Protein AF-A0A413QAP7-F1 (afdb_monomer_lite)

Organism: NCBI:txid39491

Foldseek 3Di:
DQPDPVSVLVVVVVVVPPVNVVVLLVVLCPQPLHPNVLSVVLVVCLVVVVQLSNLLSLLVLLQVLLQVLDDPVNQPPHHGDTFLVSLVVNLVSCVPQFPLVPVVSVVLSVVLSVVSCVQRPDCVVVPDDDPAHHPCCSVVVNDPDDRGSSNSVVSSVSSSSSSVSVVRRD

pLDDT: mean 92.67, std 6.58, range [67.5, 98.81]

Sequence (170 aa):
MPANKKDADIMALKQCPNKIMEQIFEVLLENKRTKKTDFREAVFDYRHKQYKSCAFILFALIDAILIRLQKKSTLDGKRRNVGLSAVRDAKKRTEIDVNTEVLYTALFCTNLFACLQKVFESGNDFRKQPEVINRNFLDHGMLTRKVTKKDCMQLFLLYYNMLKLLELIY

Radius of gyration: 16.22 Å; chains: 1; bounding box: 40×41×42 Å

Secondary structure (DSSP, 8-state):
--SSHHHHHHHHHHT--HHHHHHHHHHHHH-TTS-HHHHHHHHHHHHTT-HHHHHHHHHHHHHHHHHHTS-GGGTTTPPPP-HHHHHHHHHHHHHHHS-TTSHHHHHHHHHHHHHHHHHT---GGG-S--SS--HHHHHTT---SPPPHHHHHHHHHHHHHHHHHHHHH-

Structure (mmCIF, N/CA/C/O backbone):
data_AF-A0A413QAP7-F1
#
_entry.id   AF-A0A413QAP7-F1
#
loop_
_atom_site.group_PDB
_atom_site.id
_atom_site.type_symbol
_atom_site.label_atom_id
_atom_site.label_alt_id
_atom_site.label_comp_id
_atom_site.label_asym_id
_atom_site.label_entity_id
_atom_site.label_seq_id
_atom_site.pdbx_PDB_ins_code
_atom_site.Cartn_x
_atom_site.Cartn_y
_atom_site.Cartn_z
_atom_site.occupancy
_atom_site.B_iso_or_equiv
_atom_site.auth_seq_id
_atom_site.auth_comp_id
_atom_site.auth_asym_id
_atom_site.auth_atom_id
_atom_site.pdbx_PDB_model_num
ATOM 1 N N . MET A 1 1 ? 22.024 -13.474 9.043 1.00 67.50 1 MET A N 1
ATOM 2 C CA . MET A 1 1 ? 21.335 -12.229 8.629 1.00 67.50 1 MET A CA 1
ATOM 3 C C . MET A 1 1 ? 21.838 -11.829 7.249 1.00 67.50 1 MET A C 1
ATOM 5 O O . MET A 1 1 ? 22.982 -12.162 6.959 1.00 67.50 1 MET A O 1
ATOM 9 N N . PRO A 1 2 ? 21.015 -11.214 6.381 1.00 81.50 2 PRO A N 1
ATOM 10 C CA . PRO A 1 2 ? 21.466 -10.800 5.052 1.00 81.50 2 PRO A CA 1
ATOM 11 C C . PRO A 1 2 ? 22.594 -9.764 5.162 1.00 81.50 2 PRO A C 1
ATOM 13 O O . PRO A 1 2 ? 22.514 -8.865 5.996 1.00 81.50 2 PRO A O 1
ATOM 16 N N . ALA A 1 3 ? 23.633 -9.889 4.332 1.00 85.06 3 ALA A N 1
ATOM 17 C CA . ALA A 1 3 ? 24.795 -8.994 4.368 1.00 85.06 3 ALA A CA 1
ATOM 18 C C . ALA A 1 3 ? 24.522 -7.640 3.692 1.00 85.06 3 ALA A C 1
ATOM 20 O O . ALA A 1 3 ? 25.154 -6.636 4.006 1.00 85.06 3 ALA A O 1
ATOM 21 N N . ASN A 1 4 ? 23.573 -7.605 2.756 1.00 88.19 4 ASN A N 1
ATOM 22 C CA . ASN A 1 4 ? 23.143 -6.401 2.055 1.00 88.19 4 ASN A CA 1
ATOM 23 C C . ASN A 1 4 ? 21.677 -6.537 1.598 1.00 88.19 4 ASN A C 1
ATOM 25 O O . ASN A 1 4 ? 21.048 -7.591 1.725 1.00 88.19 4 ASN A O 1
ATOM 29 N N . LYS A 1 5 ? 21.126 -5.460 1.027 1.00 82.31 5 LYS A N 1
ATOM 30 C CA . LYS A 1 5 ? 19.744 -5.416 0.526 1.00 82.31 5 LYS A CA 1
ATOM 31 C C . LYS A 1 5 ? 19.452 -6.457 -0.556 1.00 82.31 5 LYS A C 1
ATOM 33 O O . LYS A 1 5 ? 18.368 -7.032 -0.560 1.00 82.31 5 LYS A O 1
ATOM 38 N N . LYS A 1 6 ? 20.395 -6.703 -1.469 1.00 86.12 6 LYS A N 1
ATOM 39 C CA . LYS A 1 6 ? 20.215 -7.686 -2.546 1.00 86.12 6 LYS A CA 1
ATOM 40 C C . LYS A 1 6 ? 20.053 -9.088 -1.960 1.00 86.12 6 LYS A C 1
ATOM 42 O O . LYS A 1 6 ? 19.145 -9.807 -2.367 1.00 86.12 6 LYS A O 1
ATOM 47 N N . ASP A 1 7 ? 20.864 -9.439 -0.968 1.00 87.25 7 ASP A N 1
ATOM 48 C CA . ASP A 1 7 ? 20.764 -10.724 -0.274 1.00 87.25 7 ASP A CA 1
ATOM 49 C C . ASP A 1 7 ? 19.448 -10.835 0.501 1.00 87.25 7 ASP A C 1
ATOM 51 O O . ASP A 1 7 ? 18.778 -11.865 0.428 1.00 87.25 7 ASP A O 1
ATOM 55 N N . ALA A 1 8 ? 19.031 -9.756 1.173 1.00 83.69 8 ALA A N 1
ATOM 56 C CA . ALA A 1 8 ? 17.744 -9.696 1.864 1.00 83.69 8 ALA A CA 1
ATOM 57 C C . ALA A 1 8 ? 16.568 -9.927 0.900 1.00 83.69 8 ALA A C 1
ATOM 59 O O . ALA A 1 8 ? 15.691 -10.744 1.180 1.00 83.69 8 ALA A O 1
ATOM 60 N N . ASP A 1 9 ? 16.582 -9.266 -0.260 1.00 83.44 9 ASP A N 1
ATOM 61 C CA . ASP A 1 9 ? 15.559 -9.421 -1.294 1.00 83.44 9 ASP A CA 1
ATOM 62 C C . ASP A 1 9 ? 15.526 -10.852 -1.849 1.00 83.44 9 ASP A C 1
ATOM 64 O O . ASP A 1 9 ? 14.450 -11.422 -2.022 1.00 83.44 9 ASP A O 1
ATOM 68 N N . ILE A 1 10 ? 16.688 -11.463 -2.104 1.00 84.38 10 ILE A N 1
ATOM 69 C CA . ILE A 1 10 ? 16.778 -12.850 -2.586 1.00 84.38 10 ILE A CA 1
ATOM 70 C C . ILE A 1 10 ? 16.203 -13.818 -1.548 1.00 84.38 10 ILE A C 1
ATOM 72 O O . ILE A 1 10 ? 15.426 -14.708 -1.899 1.00 84.38 10 ILE A O 1
ATOM 76 N N . MET A 1 11 ? 16.563 -13.647 -0.274 1.00 83.81 11 MET A N 1
ATOM 77 C CA . MET A 1 11 ? 16.039 -14.469 0.818 1.00 83.81 11 MET A CA 1
ATOM 78 C C . MET A 1 11 ? 14.520 -14.316 0.952 1.00 83.81 11 MET A C 1
ATOM 80 O O . MET A 1 11 ? 13.820 -15.322 1.041 1.00 83.81 11 MET A O 1
ATOM 84 N N . ALA A 1 12 ? 14.001 -13.086 0.899 1.00 79.50 12 ALA A N 1
ATOM 85 C CA . ALA A 1 12 ? 12.568 -12.814 0.988 1.00 79.50 12 ALA A CA 1
ATOM 86 C C . ALA A 1 12 ? 11.788 -13.395 -0.204 1.00 79.50 12 ALA A C 1
ATOM 88 O O . ALA A 1 12 ? 10.743 -14.018 -0.019 1.00 79.50 12 ALA A O 1
ATOM 89 N N . LEU A 1 13 ? 12.309 -13.256 -1.427 1.00 79.56 13 LEU A N 1
ATOM 90 C CA . LEU A 1 13 ? 11.663 -13.776 -2.636 1.00 79.56 13 LEU A CA 1
ATOM 91 C C . LEU A 1 13 ? 11.603 -15.307 -2.661 1.00 79.56 13 LEU A C 1
ATOM 93 O O . LEU A 1 13 ? 10.606 -15.856 -3.125 1.00 79.56 13 LEU A O 1
ATOM 97 N N . LYS A 1 14 ? 12.613 -16.004 -2.121 1.00 81.19 14 LYS A N 1
ATOM 98 C CA . LYS A 1 14 ? 12.564 -17.470 -1.953 1.00 81.19 14 LYS A CA 1
ATOM 99 C C . LYS A 1 14 ? 11.402 -17.914 -1.063 1.00 81.19 14 LYS A C 1
ATOM 101 O O . LYS A 1 14 ? 10.833 -18.971 -1.303 1.00 81.19 14 LYS A O 1
ATOM 106 N N . GLN A 1 15 ? 11.040 -17.094 -0.078 1.00 75.94 15 GLN A N 1
ATOM 107 C CA . GLN A 1 15 ? 9.902 -17.334 0.811 1.00 75.94 15 GLN A CA 1
ATOM 108 C C . GLN A 1 15 ? 8.566 -16.860 0.218 1.00 75.94 15 GLN A C 1
ATOM 110 O O . GLN A 1 15 ? 7.521 -17.137 0.792 1.00 75.94 15 GLN A O 1
ATOM 115 N N . CYS A 1 16 ? 8.571 -16.174 -0.932 1.00 70.81 16 CYS A N 1
ATOM 116 C CA . CYS A 1 16 ? 7.370 -15.687 -1.619 1.00 70.81 16 CYS A CA 1
ATOM 117 C C . CYS A 1 16 ? 7.254 -16.255 -3.053 1.00 70.81 16 CYS A C 1
ATOM 119 O O . CYS A 1 16 ? 7.228 -15.487 -4.022 1.00 70.81 16 CYS A O 1
ATOM 121 N N . PRO A 1 17 ? 7.188 -17.589 -3.237 1.00 77.50 17 PRO A N 1
ATOM 122 C CA . PRO A 1 17 ? 6.880 -18.193 -4.527 1.00 77.50 17 PRO A CA 1
ATOM 123 C C . PRO A 1 17 ? 5.510 -17.722 -5.035 1.00 77.50 17 PRO A C 1
ATOM 125 O O . PRO A 1 17 ? 4.653 -17.299 -4.261 1.00 77.50 17 PRO A O 1
ATOM 128 N N . ASN A 1 18 ? 5.260 -17.862 -6.342 1.00 80.00 18 ASN A N 1
ATOM 129 C CA . ASN A 1 18 ? 3.983 -17.462 -6.956 1.00 80.00 18 ASN A CA 1
ATOM 130 C C . ASN A 1 18 ? 2.762 -18.029 -6.214 1.00 80.00 18 ASN A C 1
ATOM 132 O O . ASN A 1 18 ? 1.782 -17.318 -6.039 1.00 80.00 18 ASN A O 1
ATOM 136 N N . LYS A 1 19 ? 2.856 -19.270 -5.718 1.00 85.31 19 LYS A N 1
ATOM 137 C CA . LYS A 1 19 ? 1.802 -19.918 -4.928 1.00 85.31 19 LYS A CA 1
ATOM 138 C C . LYS A 1 19 ? 1.434 -19.131 -3.663 1.00 85.31 19 LYS A C 1
ATOM 140 O O . LYS A 1 19 ? 0.259 -19.040 -3.338 1.00 85.31 19 LYS A O 1
ATOM 145 N N . ILE A 1 20 ? 2.415 -18.536 -2.983 1.00 87.50 20 ILE A N 1
ATOM 146 C CA . ILE A 1 20 ? 2.171 -17.710 -1.793 1.00 87.50 20 ILE A CA 1
ATOM 147 C C . ILE A 1 20 ? 1.452 -16.411 -2.172 1.00 87.50 20 ILE A C 1
ATOM 149 O O . ILE A 1 20 ? 0.555 -15.983 -1.455 1.00 87.50 20 ILE A O 1
ATOM 153 N N . MET A 1 21 ? 1.775 -15.810 -3.321 1.00 92.56 21 MET A N 1
ATOM 154 C CA . MET A 1 21 ? 1.040 -14.629 -3.789 1.00 92.56 21 MET A CA 1
ATOM 155 C C . MET A 1 21 ? -0.424 -14.942 -4.103 1.00 92.56 21 MET A C 1
ATO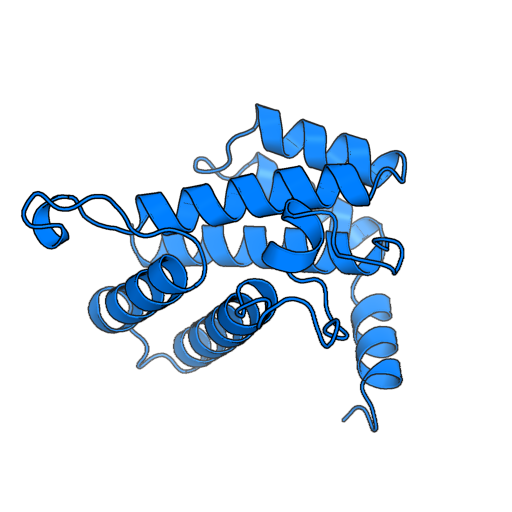M 157 O O . MET A 1 21 ? -1.288 -14.151 -3.747 1.00 92.56 21 MET A O 1
ATOM 161 N N . GLU A 1 22 ? -0.710 -16.096 -4.707 1.00 94.19 22 GLU A N 1
ATOM 162 C CA . GLU A 1 22 ? -2.092 -16.522 -4.961 1.00 94.19 22 GLU A CA 1
ATOM 163 C C . GLU A 1 22 ? -2.877 -16.721 -3.654 1.00 94.19 22 GLU A C 1
ATOM 165 O O . GLU A 1 22 ? -3.980 -16.196 -3.524 1.00 94.19 22 GLU A O 1
ATOM 170 N N . GLN A 1 23 ? -2.266 -17.336 -2.635 1.00 93.56 23 GLN A N 1
ATOM 171 C CA . GLN A 1 23 ? -2.865 -17.441 -1.296 1.00 93.56 23 GLN A CA 1
ATOM 172 C C . GLN A 1 23 ? -3.124 -16.065 -0.664 1.00 93.56 23 GLN A C 1
ATOM 174 O O . GLN A 1 23 ? -4.174 -15.832 -0.069 1.00 93.56 23 GLN A O 1
ATOM 179 N N . ILE A 1 24 ? -2.190 -15.118 -0.813 1.00 94.44 24 ILE A N 1
ATOM 180 C CA . ILE A 1 24 ? -2.389 -13.737 -0.351 1.00 94.44 24 ILE A CA 1
ATOM 181 C C . ILE A 1 24 ? -3.581 -13.098 -1.076 1.00 94.44 24 ILE A C 1
ATOM 183 O O . ILE A 1 24 ? -4.370 -12.398 -0.443 1.00 94.44 24 ILE A O 1
ATOM 187 N N . PHE A 1 25 ? -3.745 -13.332 -2.380 1.00 97.44 25 PHE A N 1
ATOM 188 C CA . PHE A 1 25 ? -4.871 -12.790 -3.143 1.00 97.44 25 PHE A CA 1
ATOM 189 C C . PHE A 1 25 ? -6.214 -13.362 -2.690 1.00 97.44 25 PHE A C 1
ATOM 191 O O . PHE A 1 25 ? -7.176 -12.601 -2.582 1.00 97.44 25 PHE A O 1
ATOM 198 N N . GLU A 1 26 ? -6.275 -14.658 -2.387 1.00 96.81 26 GLU A N 1
ATOM 199 C CA . GLU A 1 26 ? -7.462 -15.312 -1.824 1.00 96.81 26 GLU A CA 1
ATOM 200 C C . GLU A 1 26 ? -7.851 -14.672 -0.485 1.00 96.81 26 GLU A C 1
ATOM 202 O O . GLU A 1 26 ? -8.953 -14.134 -0.356 1.00 96.81 26 GLU A O 1
ATOM 207 N N . VAL A 1 27 ? -6.907 -14.587 0.459 1.00 96.50 27 VAL A N 1
ATOM 208 C CA . VAL A 1 27 ? -7.142 -13.975 1.780 1.00 96.50 27 VAL A CA 1
ATOM 209 C C . VAL A 1 27 ? -7.580 -12.509 1.661 1.00 96.50 27 VAL A C 1
ATOM 211 O O . VAL A 1 27 ? -8.479 -12.050 2.370 1.00 96.50 27 VAL A O 1
ATOM 214 N N . LEU A 1 28 ? -6.972 -11.748 0.746 1.00 97.06 28 LEU A N 1
ATOM 215 C CA . LEU A 1 28 ? -7.349 -10.356 0.493 1.00 97.06 28 LEU A CA 1
ATOM 216 C C . LEU A 1 28 ? -8.760 -10.234 -0.102 1.00 97.06 28 LEU A C 1
ATOM 218 O O . LEU A 1 28 ? -9.480 -9.302 0.253 1.00 97.06 28 LEU A O 1
ATOM 222 N N . LEU A 1 29 ? -9.184 -11.153 -0.973 1.00 96.50 29 LEU A N 1
ATOM 223 C CA . LEU A 1 29 ? -10.531 -11.159 -1.563 1.00 96.50 29 LEU A CA 1
ATOM 224 C C . LEU A 1 29 ? -11.627 -11.559 -0.571 1.00 96.50 29 LEU A C 1
ATOM 226 O O . LEU A 1 29 ? -12.765 -11.081 -0.688 1.00 96.50 29 LEU A O 1
ATOM 230 N N . GLU A 1 30 ? -11.296 -12.427 0.379 1.00 95.88 30 GLU A N 1
ATOM 231 C CA . GLU A 1 30 ? -12.189 -12.852 1.458 1.00 95.88 30 GLU A CA 1
ATOM 232 C C . GLU A 1 30 ? -12.401 -11.749 2.501 1.00 95.88 30 GLU A C 1
ATOM 234 O O . GLU A 1 30 ? -13.482 -11.645 3.086 1.00 95.88 30 GLU A O 1
ATOM 239 N N . ASN A 1 31 ? -11.418 -10.862 2.693 1.00 95.44 31 ASN A N 1
ATOM 240 C CA . ASN A 1 31 ? -11.534 -9.774 3.656 1.00 95.44 31 ASN A CA 1
ATOM 241 C C . ASN A 1 31 ? -12.683 -8.806 3.302 1.00 95.44 31 ASN A C 1
ATOM 243 O O . ASN A 1 31 ? -12.702 -8.161 2.250 1.00 95.44 31 ASN A O 1
ATOM 247 N N . LYS A 1 32 ? -13.632 -8.642 4.234 1.00 94.19 32 LYS A N 1
ATOM 248 C CA . LYS A 1 32 ? -14.827 -7.792 4.068 1.00 94.19 32 LYS A CA 1
ATOM 249 C C . LYS A 1 32 ? -14.523 -6.309 3.820 1.00 94.19 32 LYS A C 1
ATOM 251 O O . LYS A 1 32 ? -15.369 -5.599 3.285 1.00 94.19 32 LYS A O 1
ATOM 256 N N . ARG A 1 33 ? -13.348 -5.823 4.236 1.00 93.69 33 ARG A N 1
ATOM 257 C CA . ARG A 1 33 ? -12.932 -4.415 4.095 1.00 93.69 33 ARG A CA 1
ATOM 258 C C . ARG A 1 33 ? -12.223 -4.142 2.761 1.00 93.69 33 ARG A C 1
ATOM 260 O O . ARG A 1 33 ? -11.958 -2.979 2.450 1.00 93.69 33 ARG A O 1
ATOM 267 N N . THR A 1 34 ? -11.936 -5.175 1.968 1.00 96.50 34 THR A N 1
ATOM 268 C CA . THR A 1 34 ? -11.306 -5.038 0.651 1.00 96.50 34 THR A CA 1
ATOM 269 C C . THR A 1 34 ? -12.275 -4.443 -0.363 1.00 96.50 34 THR A C 1
ATOM 271 O O . THR A 1 34 ? -13.392 -4.932 -0.549 1.00 96.50 34 THR A O 1
ATOM 274 N N . LYS A 1 35 ? -11.833 -3.415 -1.100 1.00 96.00 35 LYS A N 1
ATOM 275 C CA . LYS A 1 35 ? -12.576 -2.901 -2.259 1.00 96.00 35 LYS A CA 1
ATOM 276 C C . LYS A 1 35 ? -12.349 -3.840 -3.449 1.00 96.00 35 LYS A C 1
ATOM 278 O O . LYS A 1 35 ? -11.389 -3.693 -4.198 1.00 96.00 35 LYS A O 1
ATOM 283 N N . LYS A 1 36 ? -13.222 -4.846 -3.574 1.00 97.19 36 LYS A N 1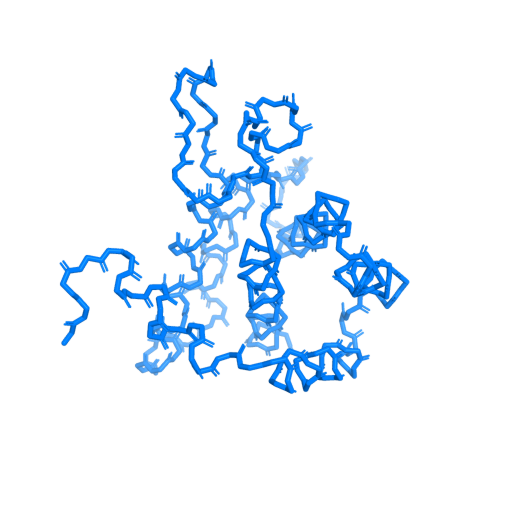
ATOM 284 C CA . LYS A 1 36 ? -13.024 -6.011 -4.458 1.00 97.19 36 LYS A CA 1
ATOM 285 C C . LYS A 1 36 ? -12.870 -5.671 -5.944 1.00 97.19 36 LYS A C 1
ATOM 287 O O . LYS A 1 36 ? -12.185 -6.414 -6.634 1.00 97.19 36 LYS A O 1
ATOM 292 N N . THR A 1 37 ? -13.498 -4.604 -6.441 1.00 97.88 37 THR A N 1
ATOM 293 C CA . THR A 1 37 ? -13.378 -4.167 -7.846 1.00 97.88 37 THR A CA 1
ATOM 294 C C . THR A 1 37 ? -11.938 -3.788 -8.171 1.00 97.88 37 THR A C 1
ATOM 296 O O . THR A 1 37 ? -11.274 -4.487 -8.929 1.00 97.88 37 THR A O 1
ATOM 299 N N . ASP A 1 38 ? -11.424 -2.776 -7.478 1.00 98.31 38 ASP A N 1
ATOM 300 C CA . ASP A 1 38 ? -10.079 -2.238 -7.664 1.00 98.31 38 ASP A CA 1
ATOM 301 C C . ASP A 1 38 ? -9.029 -3.309 -7.327 1.00 98.31 38 ASP A C 1
ATOM 303 O O . ASP A 1 38 ? -8.038 -3.478 -8.028 1.00 98.31 38 ASP A O 1
ATOM 307 N N . PHE A 1 39 ? -9.259 -4.110 -6.280 1.00 98.56 39 PHE A N 1
ATOM 308 C CA . PHE A 1 39 ? -8.333 -5.187 -5.933 1.00 98.56 39 PHE A CA 1
ATOM 309 C C . PHE A 1 39 ? -8.192 -6.231 -7.054 1.00 98.56 39 PHE A C 1
ATOM 311 O O . PHE A 1 39 ? -7.081 -6.672 -7.348 1.00 98.56 39 PHE A O 1
ATOM 318 N N . ARG A 1 40 ? -9.297 -6.617 -7.708 1.00 98.62 40 ARG A N 1
ATOM 319 C CA . ARG A 1 40 ? -9.250 -7.555 -8.842 1.00 98.62 40 ARG A CA 1
ATOM 320 C C . ARG A 1 40 ? -8.510 -6.966 -10.037 1.00 98.62 40 ARG A C 1
ATOM 322 O O . ARG A 1 40 ? -7.773 -7.708 -10.679 1.00 98.62 40 ARG A O 1
ATOM 329 N N . GLU A 1 41 ? -8.656 -5.669 -10.300 1.00 98.69 41 GLU A N 1
ATOM 330 C CA . GLU A 1 41 ? -7.875 -4.972 -11.331 1.00 98.69 41 GLU A CA 1
ATOM 331 C C . GLU A 1 41 ? -6.374 -5.017 -11.010 1.00 98.69 41 GLU A C 1
ATOM 333 O O . GLU A 1 41 ? -5.579 -5.425 -11.854 1.00 98.69 41 GLU A O 1
ATOM 338 N N . ALA A 1 42 ? -5.977 -4.744 -9.761 1.00 98.69 42 ALA A N 1
ATOM 339 C CA . ALA A 1 42 ? -4.575 -4.845 -9.350 1.00 98.69 42 ALA A CA 1
ATOM 340 C C . ALA A 1 42 ? -4.001 -6.265 -9.526 1.00 98.69 42 ALA A C 1
ATOM 342 O O . ALA A 1 42 ? -2.855 -6.424 -9.958 1.00 98.69 42 ALA A O 1
ATOM 343 N N . VAL A 1 43 ? -4.777 -7.306 -9.198 1.00 98.56 43 VAL A N 1
ATOM 344 C CA . VAL A 1 43 ? -4.378 -8.714 -9.396 1.00 98.56 43 VAL A CA 1
ATOM 345 C C . VAL A 1 43 ? -4.287 -9.056 -10.883 1.00 98.56 43 VAL A C 1
ATOM 347 O O . VAL A 1 43 ? -3.335 -9.719 -11.304 1.00 98.56 43 VAL A O 1
ATOM 350 N N . PHE A 1 44 ? -5.246 -8.595 -11.688 1.00 98.56 44 PHE A N 1
ATOM 351 C CA . PHE A 1 44 ? -5.224 -8.769 -13.136 1.00 98.56 44 PHE A CA 1
ATOM 352 C C . PHE A 1 44 ? -3.958 -8.150 -13.736 1.00 98.56 44 PHE A C 1
ATOM 354 O O . PHE A 1 44 ? -3.210 -8.849 -14.424 1.00 98.56 44 PHE A O 1
ATOM 361 N N . ASP A 1 45 ? -3.661 -6.896 -13.401 1.00 98.69 45 ASP A N 1
ATOM 362 C CA . ASP A 1 45 ? -2.468 -6.187 -13.859 1.00 98.69 45 ASP A CA 1
ATOM 363 C C . ASP A 1 45 ? -1.182 -6.909 -13.451 1.00 98.69 45 ASP A C 1
ATOM 365 O O . ASP A 1 45 ? -0.274 -7.093 -14.265 1.00 98.69 45 ASP A O 1
ATOM 369 N N . TYR A 1 46 ? -1.111 -7.384 -12.205 1.00 98.19 46 TYR A N 1
ATOM 370 C CA . TYR A 1 46 ? 0.028 -8.154 -11.714 1.00 98.19 46 TYR A CA 1
ATOM 371 C C . TYR A 1 46 ? 0.266 -9.429 -12.535 1.00 98.19 46 TYR A C 1
ATOM 373 O O . TYR A 1 46 ? 1.396 -9.685 -12.965 1.00 98.19 46 TYR A O 1
ATOM 381 N N . ARG A 1 47 ? -0.790 -10.212 -12.797 1.00 96.81 47 ARG A N 1
ATOM 382 C CA . ARG A 1 47 ? -0.711 -11.457 -13.584 1.00 96.81 47 ARG A CA 1
ATOM 383 C C . ARG A 1 47 ? -0.319 -11.194 -15.042 1.00 96.81 47 ARG A C 1
ATOM 385 O O . ARG A 1 47 ? 0.426 -11.983 -15.621 1.00 96.81 47 ARG A O 1
ATOM 392 N N . HIS A 1 48 ? -0.726 -10.053 -15.598 1.00 98.06 48 HIS A N 1
ATOM 393 C CA . HIS A 1 48 ? -0.400 -9.630 -16.966 1.00 98.06 48 HIS A CA 1
ATOM 394 C C . HIS A 1 48 ? 0.868 -8.769 -17.062 1.00 98.06 48 HIS A C 1
ATOM 396 O O . HIS A 1 48 ? 1.141 -8.176 -18.107 1.00 98.06 48 HIS A O 1
ATOM 402 N N . LYS A 1 49 ? 1.680 -8.725 -15.995 1.00 97.69 49 LYS A N 1
ATOM 403 C CA . LYS A 1 49 ? 2.958 -7.995 -15.927 1.00 97.69 49 LYS A CA 1
ATOM 404 C C . LYS A 1 49 ? 2.827 -6.472 -16.117 1.00 97.69 49 LYS A C 1
ATOM 406 O O . LYS A 1 49 ? 3.828 -5.801 -16.364 1.00 97.69 49 LYS A O 1
ATOM 411 N N . GLN A 1 50 ? 1.630 -5.912 -15.934 1.00 98.50 50 GLN A N 1
ATOM 412 C CA . GLN A 1 50 ? 1.344 -4.472 -15.940 1.00 98.50 50 GLN A CA 1
ATOM 413 C C . GLN A 1 50 ? 1.646 -3.855 -14.565 1.00 98.50 50 GLN A C 1
ATOM 415 O O . GLN A 1 50 ? 0.797 -3.269 -13.897 1.00 98.50 50 GLN A O 1
ATOM 420 N N . TYR A 1 51 ? 2.891 -4.005 -14.105 1.00 98.56 51 TYR A N 1
ATOM 421 C CA . TYR A 1 51 ? 3.271 -3.694 -12.721 1.00 98.56 51 TYR A CA 1
ATOM 422 C C . TYR A 1 51 ? 3.097 -2.219 -12.341 1.00 98.56 51 TYR A C 1
ATOM 424 O O . TYR A 1 51 ? 2.805 -1.914 -11.188 1.00 98.56 51 TYR A O 1
ATOM 432 N N . LYS A 1 52 ? 3.248 -1.293 -13.298 1.00 98.38 52 LYS A N 1
ATOM 433 C CA . LYS A 1 52 ? 3.039 0.140 -13.043 1.00 98.38 52 LYS A CA 1
ATOM 434 C C . LYS A 1 52 ? 1.580 0.423 -12.663 1.00 98.38 52 LYS A C 1
ATOM 436 O O . LYS A 1 52 ? 1.344 1.052 -11.637 1.00 98.38 52 LYS A O 1
ATOM 441 N N . SER A 1 53 ? 0.630 -0.089 -13.445 1.00 98.44 53 SER A N 1
ATOM 442 C CA . SER A 1 53 ? -0.812 0.044 -13.198 1.00 98.44 53 SER A CA 1
ATOM 443 C C . SER A 1 53 ? -1.237 -0.675 -11.914 1.00 98.44 53 SER A C 1
ATOM 445 O O . SER A 1 53 ? -1.887 -0.074 -11.061 1.00 98.44 53 SER A O 1
ATOM 447 N N . CYS A 1 54 ? -0.721 -1.889 -11.686 1.00 98.81 54 CYS A N 1
ATOM 448 C CA . CYS A 1 54 ? -0.909 -2.611 -10.427 1.00 98.81 54 CYS A CA 1
ATOM 449 C C . CYS A 1 54 ? -0.483 -1.767 -9.209 1.00 98.81 54 CYS A C 1
ATOM 451 O O . CYS A 1 54 ? -1.228 -1.646 -8.237 1.00 98.81 54 CYS A O 1
ATOM 453 N N . ALA A 1 55 ? 0.699 -1.142 -9.264 1.00 98.69 55 ALA A N 1
ATOM 454 C CA . ALA A 1 55 ? 1.199 -0.303 -8.177 1.00 98.69 55 ALA A CA 1
ATOM 455 C C . ALA A 1 55 ? 0.336 0.949 -7.941 1.00 98.69 55 ALA A C 1
ATOM 457 O O . ALA A 1 55 ? 0.079 1.279 -6.785 1.00 98.69 55 ALA A O 1
ATOM 458 N N . PHE A 1 56 ? -0.156 1.604 -9.000 1.00 98.62 56 PHE A N 1
ATOM 459 C CA . PHE A 1 56 ? -1.092 2.730 -8.881 1.00 98.62 56 PHE A CA 1
ATOM 460 C C . PHE A 1 56 ? -2.357 2.350 -8.111 1.00 98.62 56 PHE A C 1
ATOM 462 O O . PHE A 1 56 ? -2.746 3.035 -7.164 1.00 98.62 56 PHE A O 1
ATOM 469 N N . ILE A 1 57 ? -2.979 1.233 -8.490 1.00 98.75 57 ILE A N 1
ATOM 470 C CA . ILE A 1 57 ? -4.209 0.764 -7.848 1.00 98.75 57 ILE A CA 1
ATOM 471 C C . ILE A 1 57 ? -3.943 0.412 -6.379 1.00 98.75 57 ILE A C 1
ATOM 473 O O . ILE A 1 57 ? -4.711 0.794 -5.495 1.00 98.75 57 ILE A O 1
ATOM 477 N N . LEU A 1 58 ? -2.825 -0.261 -6.089 1.00 98.75 58 LEU A N 1
ATOM 478 C CA . LEU A 1 58 ? -2.446 -0.602 -4.717 1.00 98.75 58 LEU A CA 1
ATOM 479 C C . LEU A 1 58 ? -2.182 0.639 -3.857 1.00 98.75 58 LEU A C 1
ATOM 481 O O . LEU A 1 58 ? -2.643 0.685 -2.716 1.00 98.75 58 LEU A O 1
ATOM 485 N N . PHE A 1 59 ? -1.508 1.665 -4.384 1.00 98.62 59 PHE A N 1
ATOM 486 C CA . PHE A 1 59 ? -1.346 2.922 -3.652 1.00 98.62 59 PHE A CA 1
ATOM 487 C C . PHE A 1 59 ? -2.680 3.615 -3.400 1.00 98.62 59 PHE A C 1
ATOM 489 O O . PHE A 1 59 ? -2.912 4.039 -2.270 1.00 98.62 59 PHE A O 1
ATOM 496 N N . ALA A 1 60 ? -3.586 3.655 -4.380 1.00 98.19 60 ALA A N 1
ATOM 497 C CA . ALA A 1 60 ? -4.921 4.219 -4.193 1.00 98.19 60 ALA A CA 1
ATOM 498 C C . ALA A 1 60 ? -5.709 3.489 -3.086 1.00 98.19 60 ALA A C 1
ATOM 500 O O . ALA A 1 60 ? -6.349 4.124 -2.242 1.00 98.19 60 ALA A O 1
ATOM 501 N N . LEU A 1 61 ? -5.622 2.155 -3.042 1.00 98.44 61 LEU A N 1
ATOM 502 C CA . LEU A 1 61 ? -6.236 1.334 -1.997 1.00 98.44 61 LEU A CA 1
ATOM 503 C C . LEU A 1 61 ? -5.643 1.610 -0.606 1.00 98.44 61 LEU A C 1
ATOM 505 O O . LEU A 1 61 ? -6.397 1.739 0.364 1.00 98.44 61 LEU A O 1
ATOM 509 N N . ILE A 1 62 ? -4.317 1.727 -0.502 1.00 98.44 62 ILE A N 1
ATOM 510 C CA . ILE A 1 62 ? -3.615 2.025 0.756 1.00 98.44 62 ILE A CA 1
ATOM 511 C C . ILE A 1 62 ? -3.929 3.452 1.233 1.00 98.44 62 ILE A C 1
ATOM 513 O O . ILE A 1 62 ? -4.288 3.633 2.399 1.00 98.44 62 ILE A O 1
ATOM 517 N N . ASP A 1 63 ? -3.876 4.451 0.344 1.00 97.12 63 ASP A N 1
ATOM 518 C CA . ASP A 1 63 ? -4.258 5.840 0.641 1.00 97.12 63 ASP A CA 1
ATOM 519 C C . ASP A 1 63 ? -5.695 5.902 1.177 1.00 97.12 63 ASP A C 1
ATOM 521 O O . ASP A 1 63 ? -5.965 6.537 2.199 1.00 97.12 63 ASP A O 1
ATOM 525 N N . ALA A 1 64 ? -6.628 5.179 0.552 1.00 96.31 64 ALA A N 1
ATOM 526 C CA . ALA A 1 64 ? -8.014 5.139 1.003 1.00 96.31 64 ALA A CA 1
ATOM 527 C C . ALA A 1 64 ? -8.162 4.565 2.424 1.00 96.31 64 ALA A C 1
ATOM 529 O O . ALA A 1 64 ? -9.012 5.037 3.184 1.00 96.31 64 ALA A O 1
ATOM 530 N N . ILE A 1 65 ? -7.353 3.570 2.810 1.00 96.75 65 ILE A N 1
ATOM 531 C CA . ILE A 1 65 ? -7.333 3.061 4.190 1.00 96.75 65 ILE A CA 1
ATOM 532 C C . ILE A 1 65 ? -6.815 4.138 5.150 1.00 96.75 65 ILE A C 1
ATOM 534 O O . ILE A 1 65 ? -7.478 4.425 6.148 1.00 96.75 65 ILE A O 1
ATOM 538 N N . LEU A 1 66 ? -5.679 4.769 4.838 1.00 97.06 66 LEU A N 1
ATOM 539 C CA . LEU A 1 66 ? -5.078 5.820 5.670 1.00 97.06 66 LEU A CA 1
ATOM 540 C C . LEU A 1 66 ? -6.031 7.005 5.892 1.00 97.06 66 LEU A C 1
ATOM 542 O O . LEU A 1 66 ? -6.150 7.523 7.002 1.00 97.06 66 LEU A O 1
ATOM 546 N N . ILE A 1 67 ? -6.767 7.404 4.855 1.00 94.12 67 ILE A N 1
ATOM 547 C CA . ILE A 1 67 ? -7.779 8.463 4.934 1.00 94.12 67 ILE A CA 1
ATOM 548 C C . ILE A 1 67 ? -8.948 8.032 5.835 1.00 94.12 67 ILE A C 1
ATOM 550 O O . ILE A 1 67 ? -9.411 8.807 6.671 1.00 94.12 67 ILE A O 1
ATOM 554 N N . ARG A 1 68 ? -9.438 6.792 5.708 1.00 91.31 68 ARG A N 1
ATOM 555 C CA . ARG A 1 68 ? -10.557 6.274 6.524 1.00 91.31 68 ARG A CA 1
ATOM 556 C C . ARG A 1 68 ? -10.188 6.046 7.990 1.00 91.31 68 ARG A C 1
ATOM 558 O O . ARG A 1 68 ? -11.079 6.046 8.837 1.00 91.31 68 ARG A O 1
ATOM 565 N N . LEU A 1 69 ? -8.905 5.870 8.302 1.00 92.06 69 LEU A N 1
ATOM 566 C CA . LEU A 1 69 ? -8.416 5.790 9.679 1.00 92.06 69 LEU A CA 1
ATOM 567 C C . LEU A 1 69 ? -8.541 7.120 10.438 1.00 92.06 69 LEU A C 1
ATOM 569 O O . LEU A 1 69 ? -8.508 7.116 11.665 1.00 92.06 69 LEU A O 1
ATOM 573 N N . GLN A 1 70 ? -8.756 8.246 9.762 1.00 91.81 70 GLN A N 1
ATOM 574 C CA . GLN A 1 70 ? -8.969 9.532 10.425 1.00 91.81 70 GLN A CA 1
ATOM 575 C C . GLN A 1 70 ? -10.438 9.668 10.866 1.00 91.81 70 GLN A C 1
ATOM 577 O O . GLN A 1 70 ? -11.350 9.776 10.031 1.00 91.81 70 GLN A O 1
ATOM 582 N N . LYS A 1 71 ? -10.678 9.648 12.188 1.00 83.19 71 LYS A N 1
ATOM 583 C CA . LYS A 1 71 ? -12.016 9.808 12.789 1.00 83.19 71 LYS A CA 1
ATOM 584 C C . LYS A 1 71 ? -12.536 11.221 12.489 1.00 83.19 71 LYS A C 1
ATOM 586 O O . LYS A 1 71 ? -11.795 12.188 12.590 1.00 83.19 71 LYS A O 1
ATOM 591 N N . LYS A 1 72 ? -13.823 11.375 12.147 1.00 79.50 72 LYS A N 1
ATOM 592 C CA . LYS A 1 72 ? -14.405 12.716 11.910 1.00 79.50 72 LYS A CA 1
ATOM 593 C C . LYS A 1 72 ? -14.284 13.620 13.142 1.00 79.50 72 LYS A C 1
ATOM 595 O O . LYS A 1 72 ? -14.010 14.803 12.993 1.00 79.50 72 LYS A O 1
ATOM 600 N N . SER A 1 73 ? -14.434 13.045 14.334 1.00 77.88 73 SER A N 1
ATOM 601 C CA . SER A 1 73 ? -14.305 13.755 15.609 1.00 77.88 73 SER A CA 1
ATOM 602 C C . SER A 1 73 ? -12.913 14.346 15.840 1.00 77.88 73 SER A C 1
ATOM 604 O O . SER A 1 73 ? -12.801 15.358 16.514 1.00 77.88 73 SER A O 1
ATOM 606 N N . THR A 1 74 ? -11.858 13.766 15.259 1.00 73.75 74 THR A N 1
ATOM 607 C CA . THR A 1 74 ? -10.482 14.263 15.413 1.00 73.75 74 THR A CA 1
ATOM 608 C C . THR A 1 74 ? -10.096 15.300 14.358 1.00 73.75 74 THR A C 1
ATOM 610 O O . THR A 1 74 ? -8.968 15.781 14.371 1.00 73.75 74 THR A O 1
ATOM 613 N N . LEU A 1 75 ? -10.986 15.610 13.408 1.00 79.06 75 LEU A N 1
ATOM 614 C CA . LEU A 1 75 ? -10.693 16.546 12.321 1.00 79.06 75 LEU A CA 1
ATOM 615 C C . LEU A 1 75 ? -11.032 17.998 12.666 1.00 79.06 75 LEU A C 1
ATOM 617 O O . LEU A 1 75 ? -10.467 18.878 12.033 1.00 79.06 75 LEU A O 1
ATOM 621 N N . ASP A 1 76 ? -11.918 18.261 13.632 1.00 79.94 76 ASP A N 1
ATOM 622 C CA . ASP A 1 76 ? -12.286 19.627 14.051 1.00 79.94 76 ASP A CA 1
ATOM 623 C C . ASP A 1 76 ? -12.632 20.554 12.860 1.00 79.94 76 ASP A C 1
ATOM 625 O O . ASP A 1 76 ? -12.036 21.604 12.637 1.00 79.94 76 ASP A O 1
ATOM 629 N N . GLY A 1 77 ? -13.508 20.073 11.968 1.00 79.12 77 GLY A N 1
ATOM 630 C CA . GLY A 1 77 ? -13.890 20.779 10.735 1.00 79.12 77 GLY A CA 1
ATOM 631 C C . GLY A 1 77 ? -12.835 20.790 9.616 1.00 79.12 77 GLY A C 1
ATOM 632 O O . GLY A 1 77 ? -13.125 21.241 8.508 1.00 79.12 77 GLY A O 1
ATOM 633 N N . LYS A 1 78 ? -11.627 20.261 9.848 1.00 85.38 78 LYS A N 1
ATOM 634 C CA . LYS A 1 78 ? -10.548 20.210 8.850 1.00 85.38 78 LYS A CA 1
ATOM 635 C C . LYS A 1 78 ? -10.744 19.073 7.849 1.00 85.38 78 LYS A C 1
ATOM 637 O O . LYS A 1 78 ? -11.412 18.064 8.091 1.00 85.38 78 LYS A O 1
ATOM 642 N N . ARG A 1 79 ? -10.110 19.227 6.686 1.00 90.19 79 ARG A N 1
ATOM 643 C CA . ARG A 1 79 ? -10.030 18.169 5.672 1.00 90.19 79 ARG A CA 1
ATOM 644 C C . ARG A 1 79 ? -9.153 17.029 6.187 1.00 90.19 79 ARG A C 1
ATOM 646 O O . ARG A 1 79 ? -8.197 17.257 6.922 1.00 90.19 79 ARG A O 1
ATOM 653 N N . ARG A 1 80 ? -9.460 15.805 5.754 1.00 93.25 80 ARG A N 1
ATOM 654 C CA . ARG A 1 80 ? -8.596 14.647 6.009 1.00 93.25 80 ARG A CA 1
ATOM 655 C C . ARG A 1 80 ? -7.238 14.842 5.344 1.00 93.25 80 ARG A C 1
ATOM 657 O O . ARG A 1 80 ? -7.170 15.255 4.186 1.00 93.25 80 ARG A O 1
ATOM 664 N N . ASN A 1 81 ? -6.188 14.491 6.069 1.00 94.69 81 ASN A N 1
ATOM 665 C CA . ASN A 1 81 ? -4.831 14.441 5.560 1.00 94.69 81 ASN A CA 1
ATOM 666 C C . ASN A 1 81 ? -4.675 13.300 4.547 1.00 94.69 81 ASN A C 1
ATOM 668 O O . ASN A 1 81 ? -5.387 12.295 4.601 1.00 94.69 81 ASN A O 1
ATOM 672 N N . VAL A 1 82 ? -3.706 13.446 3.646 1.00 94.50 82 VAL A N 1
ATOM 673 C CA . VAL A 1 82 ? -3.318 12.442 2.642 1.00 94.50 82 VAL A CA 1
ATOM 674 C C . VAL A 1 82 ? -1.809 12.201 2.695 1.00 94.50 82 VAL A C 1
ATOM 676 O O . VAL A 1 82 ? -1.079 12.960 3.346 1.00 94.50 82 VAL A O 1
ATOM 679 N N . GLY A 1 83 ? -1.334 11.142 2.035 1.00 95.38 83 GLY A N 1
ATOM 680 C CA . GLY A 1 83 ? 0.091 10.831 1.939 1.00 95.38 83 GLY A CA 1
ATOM 681 C C . GLY A 1 83 ? 0.772 10.696 3.306 1.00 95.38 83 GLY A C 1
ATOM 682 O O . GLY A 1 83 ? 0.205 10.148 4.253 1.00 95.38 83 GLY A O 1
ATOM 683 N N . LEU A 1 84 ? 1.987 11.238 3.441 1.00 96.69 84 LEU A N 1
ATOM 684 C CA . LEU A 1 84 ? 2.788 11.103 4.665 1.00 96.69 84 LEU A CA 1
ATOM 685 C C . LEU A 1 84 ? 2.099 11.663 5.920 1.00 96.69 84 LEU A C 1
ATOM 687 O O . LEU A 1 84 ? 2.290 11.143 7.019 1.00 96.69 84 LEU A O 1
ATOM 691 N N . SER A 1 85 ? 1.284 12.712 5.787 1.00 95.62 85 SER A N 1
ATOM 692 C CA . SER A 1 85 ? 0.518 13.241 6.921 1.00 95.62 85 SER A CA 1
ATOM 693 C C . SER A 1 85 ? -0.542 12.247 7.396 1.00 95.62 85 SER A C 1
ATOM 695 O O . SER A 1 85 ? -0.637 12.010 8.595 1.00 95.62 85 SER A O 1
ATOM 697 N N . ALA A 1 86 ? -1.243 11.578 6.476 1.00 96.38 86 ALA A N 1
ATOM 698 C CA . ALA A 1 86 ? -2.189 10.520 6.832 1.00 96.38 86 ALA A CA 1
ATOM 699 C C . ALA A 1 86 ? -1.499 9.319 7.500 1.00 96.38 86 ALA A C 1
ATOM 701 O O . ALA A 1 86 ? -2.043 8.744 8.439 1.00 96.38 86 ALA A O 1
ATOM 702 N N . VAL A 1 87 ? -0.279 8.971 7.065 1.00 97.62 87 VAL A N 1
ATOM 703 C CA . VAL A 1 87 ? 0.547 7.942 7.725 1.00 97.62 87 VAL A CA 1
ATOM 704 C C . VAL A 1 87 ? 0.852 8.326 9.174 1.00 97.62 87 VAL A C 1
ATOM 706 O O . VAL A 1 87 ? 0.717 7.492 10.069 1.00 97.62 87 VAL A O 1
ATOM 709 N N . ARG A 1 88 ? 1.234 9.585 9.426 1.00 95.94 88 ARG A N 1
ATOM 710 C CA . ARG A 1 88 ? 1.507 10.079 10.787 1.00 95.94 88 ARG A CA 1
ATOM 711 C C . ARG A 1 88 ? 0.266 10.024 11.676 1.00 95.94 88 ARG A C 1
ATOM 713 O O . ARG A 1 88 ? 0.377 9.614 12.828 1.00 95.94 88 ARG A O 1
ATOM 720 N N . ASP A 1 89 ? -0.899 10.378 11.145 1.00 94.12 89 ASP A N 1
ATOM 721 C CA . ASP A 1 89 ? 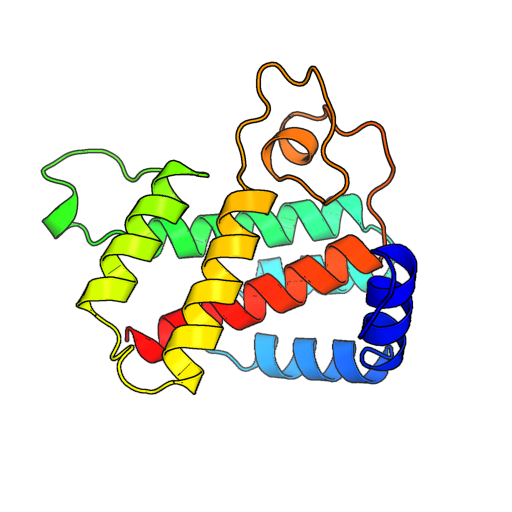-2.155 10.320 11.898 1.00 94.12 89 ASP A CA 1
ATOM 722 C C . ASP A 1 89 ? -2.581 8.877 12.197 1.00 94.12 89 ASP A C 1
ATOM 724 O O . ASP A 1 89 ? -2.986 8.568 13.317 1.00 94.12 89 ASP A O 1
ATOM 728 N N . ALA A 1 90 ? -2.432 7.967 11.228 1.00 94.94 90 ALA A N 1
ATOM 729 C CA . ALA A 1 90 ? -2.690 6.542 11.425 1.00 94.94 90 ALA A CA 1
ATOM 730 C C . ALA A 1 90 ? -1.767 5.931 12.494 1.00 94.94 90 ALA A C 1
ATOM 732 O O . ALA A 1 90 ? -2.224 5.122 13.305 1.00 94.94 90 ALA A O 1
ATOM 733 N N . LYS A 1 91 ? -0.494 6.352 12.537 1.00 95.06 91 LYS A N 1
ATOM 734 C CA . LYS A 1 91 ? 0.458 5.922 13.568 1.00 95.06 91 LYS A CA 1
ATOM 735 C C . LYS A 1 91 ? 0.001 6.349 14.961 1.00 95.06 91 LYS A C 1
ATOM 737 O O . LYS A 1 91 ? -0.164 5.492 15.821 1.00 95.06 91 LYS A O 1
ATOM 742 N N . LYS A 1 92 ? -0.310 7.637 15.143 1.00 91.88 92 LYS A N 1
ATOM 743 C CA . LYS A 1 92 ? -0.825 8.173 16.416 1.00 91.88 92 LYS A CA 1
ATOM 744 C C . LYS A 1 92 ? -2.093 7.459 16.873 1.00 91.88 92 LYS A C 1
ATOM 746 O O . LYS A 1 92 ? -2.243 7.146 18.044 1.00 91.88 92 LYS A O 1
ATOM 751 N N . ARG A 1 93 ? -3.014 7.179 15.944 1.00 90.06 93 ARG A N 1
ATOM 752 C CA . ARG A 1 93 ? -4.230 6.428 16.266 1.00 90.06 93 ARG A CA 1
ATOM 753 C C . ARG A 1 93 ? -3.912 5.012 16.744 1.00 90.06 93 ARG A C 1
ATOM 755 O O . ARG A 1 93 ? -4.551 4.546 17.674 1.00 90.06 93 ARG A O 1
ATOM 762 N N . THR A 1 94 ? -2.947 4.342 16.120 1.00 90.62 94 THR A N 1
ATOM 763 C CA . THR A 1 94 ? -2.552 2.977 16.499 1.00 90.62 94 THR A CA 1
ATOM 764 C C . THR A 1 94 ? -1.942 2.938 17.897 1.00 90.62 94 THR A C 1
ATOM 766 O O . THR A 1 94 ? -2.253 2.034 18.656 1.00 90.62 94 THR A O 1
ATOM 769 N N . GLU A 1 95 ? -1.144 3.944 18.262 1.00 87.94 95 GLU A N 1
ATOM 770 C CA . GLU A 1 95 ? -0.568 4.084 19.611 1.00 87.94 95 GLU A CA 1
ATOM 771 C C . GLU A 1 95 ? -1.638 4.242 20.712 1.00 87.94 95 GLU A C 1
ATOM 773 O O . GLU A 1 95 ? -1.357 3.963 21.871 1.00 87.94 95 GLU A O 1
ATOM 778 N N . ILE A 1 96 ? -2.859 4.669 20.359 1.00 86.94 96 ILE A N 1
ATOM 779 C CA . ILE A 1 96 ? -3.988 4.838 21.289 1.00 86.94 96 ILE A CA 1
ATOM 780 C C . ILE A 1 96 ? -4.935 3.631 21.254 1.00 86.94 96 ILE A C 1
ATOM 782 O O . ILE A 1 96 ? -5.347 3.132 22.296 1.00 86.94 96 ILE A O 1
ATOM 786 N N . ASP A 1 97 ? -5.324 3.197 20.052 1.00 86.56 97 ASP A N 1
ATOM 787 C CA . ASP A 1 97 ? -6.422 2.245 19.842 1.00 86.56 97 ASP A CA 1
ATOM 788 C C . ASP A 1 97 ? -5.943 0.770 19.839 1.00 86.56 97 ASP A C 1
ATOM 790 O O . ASP A 1 97 ? -6.781 -0.128 19.859 1.00 86.56 97 ASP A O 1
ATOM 794 N N . VAL A 1 98 ? -4.632 0.484 19.787 1.00 85.94 98 VAL A N 1
ATOM 795 C CA . VAL A 1 98 ? -4.089 -0.889 19.693 1.00 85.94 98 VAL A CA 1
ATOM 796 C C . VAL A 1 98 ? -3.182 -1.205 20.882 1.00 85.94 98 VAL A C 1
ATOM 798 O O . VAL A 1 98 ? -2.262 -0.452 21.185 1.00 85.94 98 VAL A O 1
ATOM 801 N N . ASN A 1 99 ? -3.384 -2.366 21.517 1.00 83.06 99 ASN A N 1
ATOM 802 C CA . ASN A 1 99 ? -2.504 -2.834 22.588 1.00 83.06 99 ASN A CA 1
ATOM 803 C C . ASN A 1 99 ? -1.133 -3.263 22.030 1.00 83.06 99 ASN A C 1
ATOM 805 O O . ASN A 1 99 ? -0.949 -4.390 21.559 1.00 83.06 99 ASN A O 1
ATOM 809 N N . THR A 1 100 ? -0.161 -2.359 22.113 1.00 77.12 100 THR A N 1
ATOM 810 C CA . THR A 1 100 ? 1.233 -2.603 21.729 1.00 77.12 100 THR A CA 1
ATOM 811 C C . THR A 1 100 ? 2.098 -3.164 22.862 1.00 77.12 100 THR A C 1
ATOM 813 O O . THR A 1 100 ? 3.298 -3.308 22.668 1.00 77.12 100 THR A O 1
ATOM 816 N N . GLU A 1 101 ? 1.549 -3.503 24.032 1.00 76.81 101 GLU A N 1
ATOM 817 C CA . GLU A 1 101 ? 2.306 -4.212 25.082 1.00 76.81 101 GLU A CA 1
ATOM 818 C C . GLU A 1 101 ? 2.590 -5.666 24.676 1.00 76.81 101 GLU A C 1
ATOM 820 O O . GLU A 1 101 ? 3.583 -6.269 25.085 1.00 76.81 101 GLU A O 1
ATOM 825 N N . VAL A 1 102 ? 1.760 -6.221 23.787 1.00 85.56 102 VAL A N 1
ATOM 826 C CA . VAL A 1 102 ? 2.029 -7.506 23.142 1.00 85.56 102 VAL A CA 1
ATOM 827 C C . VAL A 1 102 ? 3.168 -7.330 22.135 1.00 85.56 102 VAL A C 1
ATOM 829 O O . VAL A 1 102 ? 2.995 -6.704 21.087 1.00 85.56 102 VAL A O 1
ATOM 832 N N . LEU A 1 103 ? 4.324 -7.942 22.422 1.00 86.50 103 LEU A N 1
ATOM 833 C CA . LEU A 1 103 ? 5.553 -7.817 21.624 1.00 86.50 103 LEU A CA 1
ATOM 834 C C . LEU A 1 103 ? 5.325 -8.025 20.118 1.00 86.50 103 LEU A C 1
ATOM 836 O O . LEU A 1 103 ? 5.821 -7.251 19.302 1.00 86.50 103 LEU A O 1
ATOM 840 N N . TYR A 1 104 ? 4.555 -9.047 19.734 1.00 87.38 104 TYR A N 1
ATOM 841 C CA . TYR A 1 104 ? 4.268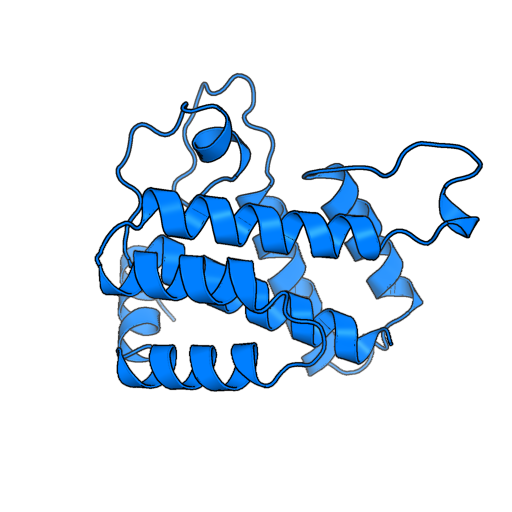 -9.318 18.323 1.00 87.38 104 TYR A CA 1
ATOM 842 C C . TYR A 1 104 ? 3.507 -8.162 17.654 1.00 87.38 104 TYR A C 1
ATOM 844 O O . TYR A 1 104 ? 3.869 -7.734 16.558 1.00 87.38 104 TYR A O 1
ATOM 852 N N . THR A 1 105 ? 2.502 -7.607 18.336 1.00 89.75 105 THR A N 1
ATOM 853 C CA . THR A 1 105 ? 1.731 -6.449 17.867 1.00 89.75 105 THR A CA 1
ATOM 854 C C . THR A 1 105 ? 2.612 -5.207 17.750 1.00 89.75 105 THR A C 1
ATOM 856 O O . THR A 1 105 ? 2.524 -4.483 16.756 1.00 89.75 105 THR A O 1
ATOM 859 N N . ALA A 1 106 ? 3.513 -4.987 18.713 1.00 89.62 106 ALA A N 1
ATOM 860 C CA . ALA A 1 106 ? 4.472 -3.884 18.682 1.00 89.62 106 ALA A CA 1
ATOM 861 C C . ALA A 1 106 ? 5.428 -3.976 17.483 1.00 89.62 106 ALA A C 1
ATOM 863 O O . ALA A 1 106 ? 5.628 -2.992 16.763 1.00 89.62 106 ALA A O 1
ATOM 864 N N . LEU A 1 107 ? 5.994 -5.164 17.239 1.00 92.62 107 LEU A N 1
ATOM 865 C CA . LEU A 1 107 ? 6.896 -5.418 16.114 1.00 92.62 107 LEU A CA 1
ATOM 866 C C . LEU A 1 107 ? 6.171 -5.263 14.774 1.00 92.62 107 LEU A C 1
ATOM 868 O O . LEU A 1 107 ? 6.694 -4.625 13.859 1.00 92.62 107 LEU A O 1
ATOM 872 N N . PHE A 1 108 ? 4.946 -5.786 14.677 1.00 94.75 108 PHE A N 1
ATOM 873 C CA . PHE A 1 108 ? 4.087 -5.622 13.508 1.00 94.75 108 PHE A CA 1
ATOM 874 C C . PHE A 1 108 ? 3.818 -4.143 13.198 1.00 94.75 108 PHE A C 1
ATOM 876 O O . PHE A 1 108 ? 4.082 -3.700 12.079 1.00 94.75 108 PHE A O 1
ATOM 883 N N . CYS A 1 109 ? 3.354 -3.365 14.183 1.00 95.06 109 CYS A N 1
ATOM 884 C CA . CYS A 1 109 ? 3.038 -1.947 13.990 1.00 95.06 109 CYS A CA 1
ATOM 885 C C . CYS A 1 109 ? 4.292 -1.142 13.632 1.00 95.06 109 CYS A C 1
ATOM 887 O O . CYS A 1 109 ? 4.272 -0.349 12.690 1.00 95.06 109 CYS A O 1
ATOM 889 N N . THR A 1 110 ? 5.403 -1.385 14.333 1.00 94.56 110 THR A N 1
ATOM 890 C CA . THR 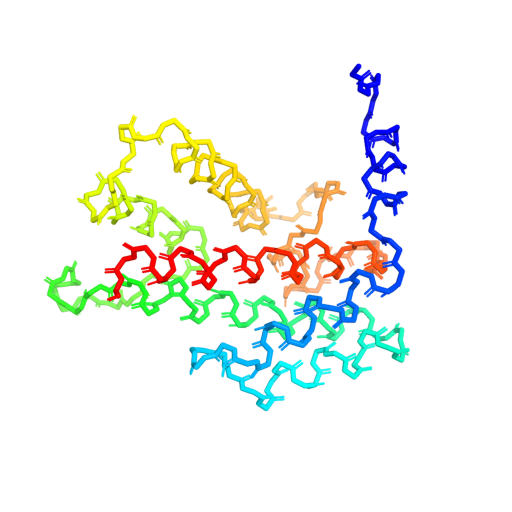A 1 110 ? 6.691 -0.734 14.055 1.00 94.56 110 THR A CA 1
ATOM 891 C C . THR A 1 110 ? 7.133 -0.969 1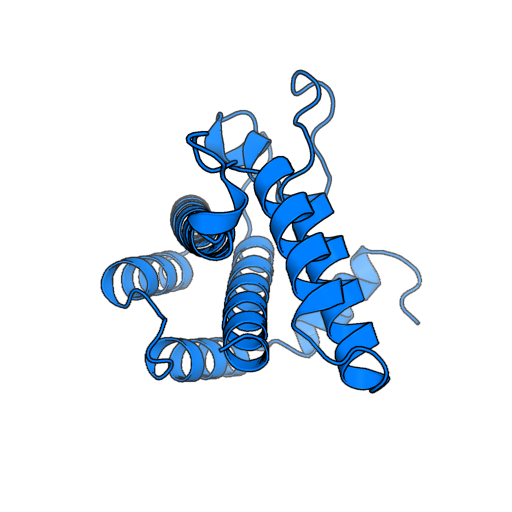2.613 1.00 94.56 110 THR A C 1
ATOM 893 O O . THR A 1 110 ? 7.451 -0.013 11.904 1.00 94.56 110 THR A O 1
ATOM 896 N N . ASN A 1 111 ? 7.101 -2.223 12.151 1.00 95.44 111 ASN A N 1
ATOM 897 C CA . ASN A 1 111 ? 7.488 -2.572 10.787 1.00 95.44 111 ASN A CA 1
ATOM 898 C C . ASN A 1 111 ? 6.539 -1.952 9.747 1.00 95.44 111 ASN A C 1
ATOM 900 O O . ASN A 1 111 ? 6.988 -1.327 8.787 1.00 95.44 111 ASN A O 1
ATOM 904 N N . LEU A 1 112 ? 5.224 -2.055 9.968 1.00 97.44 112 LEU A N 1
ATOM 905 C CA . LEU A 1 112 ? 4.214 -1.481 9.080 1.00 97.44 112 LEU A CA 1
ATOM 906 C C . LEU A 1 112 ? 4.418 0.028 8.895 1.00 97.44 112 LEU A C 1
ATOM 908 O O . LEU A 1 112 ? 4.468 0.513 7.762 1.00 97.44 112 LEU A O 1
ATOM 912 N N . PHE A 1 113 ? 4.582 0.777 9.987 1.00 97.62 113 PHE A N 1
ATOM 913 C CA . PHE A 1 113 ? 4.757 2.225 9.903 1.00 97.62 113 PHE A CA 1
ATOM 914 C C . PHE A 1 113 ? 6.121 2.636 9.353 1.00 97.62 113 PHE A C 1
ATOM 916 O O . PHE A 1 113 ? 6.178 3.634 8.635 1.00 97.62 113 PHE A O 1
ATOM 923 N N . ALA A 1 114 ? 7.187 1.869 9.591 1.00 96.81 114 ALA A N 1
ATOM 924 C CA . ALA A 1 114 ? 8.469 2.096 8.926 1.00 96.81 114 ALA A CA 1
ATOM 925 C C . ALA A 1 114 ? 8.342 1.942 7.397 1.00 96.81 114 ALA A C 1
ATOM 927 O O . ALA A 1 114 ? 8.810 2.800 6.643 1.00 96.81 114 ALA A O 1
ATOM 928 N N . CYS A 1 115 ? 7.638 0.904 6.926 1.00 96.94 115 CYS A N 1
ATOM 929 C CA . CYS A 1 115 ? 7.343 0.726 5.503 1.00 96.94 115 CYS A CA 1
ATOM 930 C C . CYS A 1 115 ? 6.499 1.877 4.942 1.00 96.94 115 CYS A C 1
ATOM 932 O O . CYS A 1 115 ? 6.869 2.455 3.920 1.00 96.94 115 CYS A O 1
ATOM 934 N N . LEU A 1 116 ? 5.398 2.244 5.609 1.00 98.19 116 LEU A N 1
ATOM 935 C CA . LEU A 1 116 ? 4.523 3.340 5.176 1.00 98.19 116 LEU A CA 1
ATOM 936 C C . LEU A 1 116 ? 5.276 4.668 5.086 1.00 98.19 116 LEU A C 1
ATOM 938 O O . LEU A 1 116 ? 5.174 5.361 4.078 1.00 98.19 116 LEU A O 1
ATOM 942 N N . GLN A 1 117 ? 6.065 5.010 6.106 1.00 97.62 117 GLN A N 1
ATOM 943 C CA . GLN A 1 117 ? 6.874 6.229 6.103 1.00 97.62 117 GLN A CA 1
ATOM 944 C C . GLN A 1 117 ? 7.824 6.268 4.911 1.00 97.62 117 GLN A C 1
ATOM 946 O O . GLN A 1 117 ? 7.978 7.323 4.303 1.00 97.62 117 GLN A O 1
ATOM 951 N N . LYS A 1 118 ? 8.414 5.125 4.544 1.00 96.44 118 LYS A N 1
ATOM 952 C CA . LYS A 1 118 ? 9.330 5.048 3.409 1.00 96.44 118 LYS A CA 1
ATOM 953 C C . LYS A 1 118 ? 8.617 5.143 2.060 1.00 96.44 118 LYS A C 1
ATOM 955 O O . LYS A 1 118 ? 9.060 5.896 1.198 1.00 96.44 118 LYS A O 1
ATOM 960 N N . VAL A 1 119 ? 7.514 4.422 1.851 1.00 97.19 119 VAL A N 1
ATOM 961 C CA . VAL A 1 119 ? 6.807 4.457 0.555 1.00 97.19 119 VAL A CA 1
ATOM 962 C C . VAL A 1 119 ? 6.050 5.772 0.332 1.00 97.19 119 VAL A C 1
ATOM 964 O O . VAL A 1 119 ? 5.850 6.156 -0.817 1.00 97.19 119 VAL A O 1
ATOM 967 N N . PHE A 1 120 ? 5.679 6.487 1.401 1.00 97.69 120 PHE A N 1
ATOM 968 C CA . PHE A 1 120 ? 5.044 7.811 1.347 1.00 97.69 120 PHE A CA 1
ATOM 969 C C . PHE A 1 120 ? 6.011 8.974 1.608 1.00 97.69 120 PHE A C 1
ATOM 971 O O . PHE A 1 120 ? 5.558 10.113 1.734 1.00 97.69 120 PHE A O 1
ATOM 978 N N . GLU A 1 121 ? 7.323 8.728 1.701 1.00 95.69 121 GLU A N 1
ATOM 979 C CA . GLU A 1 121 ? 8.287 9.799 1.965 1.00 95.69 121 GLU A CA 1
ATOM 980 C C . GLU A 1 121 ? 8.189 10.912 0.910 1.00 95.69 121 GLU A C 1
ATOM 982 O O . GLU A 1 121 ? 7.865 10.668 -0.261 1.00 95.69 121 GLU A O 1
ATOM 987 N N . SER A 1 122 ? 8.447 12.147 1.345 1.00 94.50 122 SER A N 1
ATOM 988 C CA . SER A 1 122 ? 8.445 13.323 0.474 1.00 94.50 122 SER A CA 1
ATOM 989 C C . SER A 1 122 ? 9.358 13.104 -0.731 1.00 94.50 122 SER A C 1
ATOM 991 O O . SER A 1 122 ? 10.478 12.614 -0.589 1.00 94.50 122 SER A O 1
ATOM 993 N N . GLY A 1 123 ? 8.898 13.528 -1.910 1.00 92.31 123 GLY A N 1
ATOM 994 C CA . GLY A 1 123 ? 9.714 13.505 -3.121 1.00 92.31 123 GLY A CA 1
ATOM 995 C C . GLY A 1 123 ? 10.937 14.424 -3.043 1.00 92.31 123 GLY A C 1
ATOM 996 O O . GLY A 1 123 ? 11.866 14.236 -3.819 1.00 92.31 123 GLY A O 1
ATOM 997 N N . ASN A 1 124 ? 10.947 15.394 -2.114 1.00 93.38 124 ASN A N 1
ATOM 998 C CA . ASN A 1 124 ? 12.014 16.386 -1.932 1.00 93.38 124 ASN A CA 1
ATOM 999 C C . ASN A 1 124 ? 12.465 16.983 -3.273 1.00 93.38 124 ASN A C 1
ATOM 1001 O O . ASN A 1 124 ? 13.636 16.883 -3.647 1.00 93.38 124 ASN A O 1
ATOM 1005 N N . ASP A 1 125 ? 11.497 17.547 -4.010 1.00 94.19 125 ASP A N 1
ATOM 1006 C CA . ASP A 1 125 ? 11.704 18.147 -5.338 1.00 94.19 125 ASP A CA 1
ATOM 1007 C C . ASP A 1 125 ? 12.218 17.140 -6.393 1.00 94.19 125 ASP A C 1
ATOM 1009 O O . ASP A 1 125 ? 12.868 17.485 -7.371 1.00 94.19 125 ASP A O 1
ATOM 1013 N N . PHE A 1 126 ? 11.964 15.848 -6.157 1.00 95.50 126 PHE A N 1
ATOM 1014 C CA . PHE A 1 126 ? 12.294 14.710 -7.020 1.00 95.50 126 PHE A CA 1
ATOM 1015 C C . PHE A 1 126 ? 13.776 14.590 -7.407 1.00 95.50 126 PHE A C 1
ATOM 1017 O O . PHE A 1 126 ? 14.124 13.893 -8.358 1.00 95.50 126 PHE A O 1
ATOM 1024 N N . ARG A 1 127 ? 14.671 15.209 -6.626 1.00 93.50 127 ARG A N 1
ATOM 1025 C CA . ARG A 1 127 ? 16.112 15.300 -6.926 1.00 93.50 127 ARG A CA 1
ATOM 1026 C C . ARG A 1 127 ? 16.837 13.961 -6.853 1.00 93.50 127 ARG A C 1
ATOM 1028 O O . ARG A 1 127 ? 17.770 13.715 -7.610 1.00 93.50 127 ARG A O 1
ATOM 1035 N N . LYS A 1 128 ? 16.435 13.100 -5.913 1.00 93.81 128 LYS A N 1
ATOM 1036 C CA . LYS A 1 128 ? 17.040 11.781 -5.694 1.00 93.81 128 LYS A CA 1
ATOM 1037 C C . LYS A 1 128 ? 15.956 10.721 -5.585 1.00 93.81 128 LYS A C 1
ATOM 1039 O O . LYS A 1 128 ? 15.246 10.655 -4.585 1.00 93.81 128 LYS A O 1
ATOM 1044 N N . GLN A 1 129 ? 15.865 9.870 -6.602 1.00 93.31 129 GLN A N 1
ATOM 1045 C CA . GLN A 1 129 ? 14.944 8.741 -6.591 1.00 93.31 129 GLN A CA 1
ATOM 1046 C C . GLN A 1 129 ? 15.309 7.751 -5.471 1.00 93.31 129 GLN A C 1
ATOM 1048 O O . GLN A 1 129 ? 16.471 7.340 -5.377 1.00 93.31 129 GLN A O 1
ATOM 1053 N N . PRO A 1 130 ? 14.342 7.321 -4.644 1.00 92.25 130 PRO A N 1
ATOM 1054 C CA . PRO A 1 130 ? 14.584 6.311 -3.629 1.00 92.25 130 PRO A CA 1
ATOM 1055 C C . PRO A 1 130 ? 14.766 4.923 -4.244 1.00 92.25 130 PRO A C 1
ATOM 1057 O O . PRO A 1 130 ? 14.233 4.590 -5.303 1.00 92.25 130 PRO A O 1
ATOM 1060 N N . GLU A 1 131 ? 15.513 4.070 -3.547 1.00 90.00 131 GLU A N 1
ATOM 1061 C CA . GLU A 1 131 ? 15.777 2.714 -4.031 1.00 90.00 131 GLU A CA 1
ATOM 1062 C C . GLU A 1 131 ? 14.569 1.769 -3.945 1.00 90.00 131 GLU A C 1
ATOM 1064 O O . GLU A 1 131 ? 14.581 0.690 -4.537 1.00 90.00 131 GLU A O 1
ATOM 1069 N N . VAL A 1 132 ? 13.572 2.107 -3.130 1.00 92.44 132 VAL A N 1
ATOM 1070 C CA . VAL A 1 132 ? 12.314 1.357 -3.003 1.00 92.44 132 VAL A CA 1
ATOM 1071 C C . VAL A 1 132 ? 11.211 2.094 -3.751 1.00 92.44 132 VAL A C 1
ATOM 1073 O O . VAL A 1 132 ? 11.385 3.252 -4.126 1.00 92.44 132 VAL A O 1
ATOM 1076 N N . ILE A 1 133 ? 10.093 1.423 -4.034 1.00 97.00 133 ILE A N 1
ATOM 1077 C CA . ILE A 1 133 ? 8.942 2.098 -4.639 1.00 97.00 133 ILE A CA 1
ATOM 1078 C C . ILE A 1 133 ? 8.495 3.252 -3.729 1.00 97.00 133 ILE A C 1
ATOM 1080 O O . ILE A 1 133 ? 8.400 3.098 -2.512 1.00 97.00 133 ILE A O 1
ATOM 1084 N N . ASN A 1 134 ? 8.243 4.413 -4.326 1.00 97.81 134 ASN A N 1
ATOM 1085 C CA . ASN A 1 134 ? 7.727 5.579 -3.629 1.00 97.81 134 ASN A CA 1
ATOM 1086 C C . ASN A 1 134 ? 6.497 6.105 -4.364 1.00 97.81 134 ASN A C 1
ATOM 1088 O O . ASN A 1 134 ? 6.523 6.286 -5.583 1.00 97.81 134 ASN A O 1
ATOM 1092 N N . ARG A 1 135 ? 5.438 6.349 -3.593 1.00 97.75 135 ARG A N 1
ATOM 1093 C CA . ARG A 1 135 ? 4.128 6.795 -4.058 1.00 97.75 135 ARG A CA 1
ATOM 1094 C C . ARG A 1 135 ? 4.218 8.130 -4.790 1.00 97.75 135 ARG A C 1
ATOM 1096 O O . ARG A 1 135 ? 3.705 8.244 -5.891 1.00 97.75 135 ARG A O 1
ATOM 1103 N N . ASN A 1 136 ? 4.934 9.114 -4.242 1.00 97.06 136 ASN A N 1
ATOM 1104 C CA . ASN A 1 136 ? 5.072 10.431 -4.874 1.00 97.06 136 ASN A CA 1
ATOM 1105 C C . ASN A 1 136 ? 5.830 10.342 -6.207 1.00 97.06 136 ASN A C 1
ATOM 1107 O O . ASN A 1 136 ? 5.389 10.909 -7.201 1.00 97.06 136 ASN A O 1
ATOM 1111 N N . PHE A 1 137 ? 6.948 9.612 -6.261 1.00 97.94 137 PHE A N 1
ATOM 1112 C CA . PHE A 1 137 ? 7.694 9.431 -7.512 1.00 97.94 137 PHE A CA 1
ATOM 1113 C C . PHE A 1 137 ? 6.867 8.707 -8.577 1.00 97.94 137 PHE A C 1
ATOM 1115 O O . PHE A 1 137 ? 6.898 9.105 -9.740 1.00 97.94 137 PHE A O 1
ATOM 1122 N N . LEU A 1 138 ? 6.133 7.653 -8.205 1.00 97.56 138 LEU A N 1
ATOM 1123 C CA . LEU A 1 138 ? 5.283 6.937 -9.153 1.00 97.56 138 LEU A CA 1
ATOM 1124 C C . LEU A 1 138 ? 4.131 7.821 -9.645 1.00 97.56 138 LEU A C 1
ATOM 1126 O O . LEU A 1 138 ? 3.944 7.958 -10.856 1.00 97.56 138 LEU A O 1
ATOM 1130 N N . ASP A 1 139 ? 3.405 8.439 -8.714 1.00 96.06 139 ASP A N 1
ATOM 1131 C CA . ASP A 1 139 ? 2.148 9.119 -9.013 1.00 96.06 139 ASP A CA 1
ATOM 1132 C C . ASP A 1 139 ? 2.327 10.440 -9.746 1.00 96.06 139 ASP A C 1
ATOM 1134 O O . ASP A 1 139 ? 1.483 10.820 -10.554 1.00 96.06 139 ASP A O 1
ATOM 1138 N N . HIS A 1 140 ? 3.449 11.115 -9.514 1.00 96.25 140 HIS A N 1
ATOM 1139 C CA . HIS A 1 140 ? 3.807 12.327 -10.241 1.00 96.25 140 HIS A CA 1
ATOM 1140 C C . HIS A 1 140 ? 4.600 12.042 -11.523 1.00 96.25 140 HIS A C 1
ATOM 1142 O O . HIS A 1 140 ? 5.061 12.974 -12.171 1.00 96.25 140 HIS A O 1
ATOM 1148 N N . GLY A 1 141 ? 4.772 10.770 -11.908 1.00 95.81 141 GLY A N 1
ATOM 1149 C CA . GLY A 1 141 ? 5.468 10.399 -13.144 1.00 95.81 141 GLY A CA 1
ATOM 1150 C C . GLY A 1 141 ? 6.983 10.625 -13.113 1.00 95.81 141 GLY A C 1
ATOM 1151 O O . GLY A 1 141 ? 7.621 10.596 -14.160 1.00 95.81 141 GLY A O 1
ATOM 1152 N N . MET A 1 142 ? 7.561 10.805 -11.925 1.00 96.88 142 MET A N 1
ATOM 1153 C CA . MET A 1 142 ? 8.978 11.120 -11.715 1.00 96.88 142 MET A CA 1
ATOM 1154 C C . MET A 1 142 ? 9.856 9.873 -11.527 1.00 96.88 142 MET A C 1
ATOM 1156 O O . MET A 1 142 ? 11.077 9.976 -11.420 1.00 96.88 142 MET A O 1
ATOM 1160 N N . LEU A 1 143 ? 9.254 8.681 -11.461 1.00 96.06 143 LEU A N 1
ATOM 1161 C CA . LEU A 1 143 ? 9.978 7.416 -11.361 1.00 96.06 143 LEU A CA 1
ATOM 1162 C C . LEU A 1 143 ? 10.653 7.069 -12.703 1.00 96.06 143 LEU A C 1
ATOM 1164 O O . LEU A 1 143 ? 9.978 6.775 -13.688 1.00 96.06 143 LEU A O 1
ATOM 1168 N N . THR A 1 144 ? 11.985 7.048 -12.728 1.00 94.44 144 THR A N 1
ATOM 1169 C CA . THR A 1 144 ? 12.805 6.749 -13.915 1.00 94.44 144 THR A CA 1
ATOM 1170 C C . THR A 1 144 ? 13.038 5.255 -14.121 1.00 94.44 144 THR A C 1
ATOM 1172 O O . THR A 1 144 ? 13.175 4.787 -15.251 1.00 94.44 144 THR A O 1
ATOM 1175 N N . ARG A 1 145 ? 13.071 4.469 -13.036 1.00 95.06 145 ARG A N 1
ATOM 1176 C CA . ARG A 1 145 ? 13.191 3.006 -13.126 1.00 95.06 145 ARG A CA 1
ATOM 1177 C C . ARG A 1 145 ? 11.840 2.364 -13.440 1.00 95.06 145 ARG A C 1
ATOM 1179 O O . ARG A 1 145 ? 10.789 2.862 -13.042 1.00 95.06 145 ARG A O 1
ATOM 1186 N N . LYS A 1 146 ? 11.861 1.182 -14.059 1.00 95.75 146 LYS A N 1
ATOM 1187 C CA . LYS A 1 146 ? 10.644 0.373 -14.231 1.00 95.75 146 LYS A CA 1
ATOM 1188 C C . LYS A 1 146 ? 10.135 -0.135 -12.877 1.00 95.75 146 LYS A C 1
ATOM 1190 O O . LYS A 1 146 ? 10.923 -0.538 -12.016 1.00 95.75 146 LYS A O 1
ATOM 1195 N N . VAL A 1 147 ? 8.811 -0.149 -12.719 1.00 97.94 147 VAL A N 1
ATOM 1196 C CA . VAL A 1 147 ? 8.146 -0.861 -11.621 1.00 97.94 147 VAL A CA 1
ATOM 1197 C C . VAL A 1 147 ? 8.286 -2.359 -11.870 1.00 97.94 147 VAL A C 1
ATOM 1199 O O . VAL A 1 147 ? 8.039 -2.846 -12.975 1.00 97.94 147 VAL A O 1
ATOM 1202 N N . THR A 1 148 ? 8.733 -3.083 -10.854 1.00 96.25 148 THR A N 1
ATOM 1203 C CA . THR A 1 148 ? 9.045 -4.509 -10.935 1.00 96.25 148 THR A CA 1
ATOM 1204 C C . THR A 1 148 ? 7.954 -5.350 -10.285 1.00 96.25 148 THR A C 1
ATOM 1206 O O . THR A 1 148 ? 7.192 -4.875 -9.446 1.00 96.25 148 THR A O 1
ATOM 1209 N N . LYS A 1 149 ? 7.950 -6.651 -10.591 1.00 95.25 149 LYS A N 1
ATOM 1210 C CA . LYS A 1 149 ? 7.121 -7.638 -9.886 1.00 95.25 149 LYS A CA 1
ATOM 1211 C C . LYS A 1 149 ? 7.294 -7.561 -8.365 1.00 95.25 149 LYS A C 1
ATOM 1213 O O . LYS A 1 149 ? 6.312 -7.620 -7.633 1.00 95.25 149 LYS A O 1
ATOM 1218 N N . LYS A 1 150 ? 8.541 -7.399 -7.904 1.00 93.75 150 LYS A N 1
ATOM 1219 C CA . LYS A 1 150 ? 8.887 -7.294 -6.480 1.00 93.75 150 LYS A CA 1
ATOM 1220 C C . LYS A 1 150 ? 8.225 -6.080 -5.829 1.00 93.75 150 LYS A C 1
ATOM 1222 O O . LYS A 1 150 ? 7.709 -6.216 -4.727 1.00 93.75 150 LYS A O 1
ATOM 1227 N N . ASP A 1 151 ? 8.199 -4.933 -6.513 1.00 96.81 151 ASP A N 1
ATOM 1228 C CA . ASP A 1 151 ? 7.529 -3.736 -5.991 1.00 96.81 151 ASP A CA 1
ATOM 1229 C C . ASP A 1 151 ? 6.034 -4.014 -5.752 1.00 96.81 151 ASP A C 1
ATOM 1231 O O . ASP A 1 151 ? 5.520 -3.737 -4.672 1.00 96.81 151 ASP A O 1
ATOM 1235 N N . CYS A 1 152 ? 5.344 -4.645 -6.710 1.00 97.75 152 CYS A N 1
ATOM 1236 C CA . CYS A 1 152 ? 3.937 -5.023 -6.541 1.00 97.75 152 CYS A CA 1
ATOM 1237 C C . CYS A 1 152 ? 3.732 -6.036 -5.411 1.00 97.75 152 CYS A C 1
ATOM 1239 O O . CYS A 1 152 ? 2.808 -5.877 -4.621 1.00 97.75 152 CYS A O 1
ATOM 1241 N N . MET A 1 153 ? 4.593 -7.054 -5.294 1.00 95.75 153 MET A N 1
ATOM 1242 C CA . MET A 1 153 ? 4.520 -8.027 -4.193 1.00 95.75 153 MET A CA 1
ATOM 1243 C C . MET A 1 153 ? 4.623 -7.333 -2.830 1.00 95.75 153 MET A C 1
ATOM 1245 O O . MET A 1 153 ? 3.817 -7.597 -1.940 1.00 95.75 153 MET A O 1
ATOM 1249 N N . GLN A 1 154 ? 5.568 -6.400 -2.682 1.00 95.12 154 GLN A N 1
ATOM 1250 C CA . GLN A 1 154 ? 5.715 -5.604 -1.463 1.00 95.12 154 GLN A CA 1
ATOM 1251 C C . GLN A 1 154 ? 4.472 -4.747 -1.187 1.00 95.12 154 GLN A C 1
ATOM 1253 O O . GLN A 1 154 ? 4.048 -4.655 -0.038 1.00 95.12 154 GLN A O 1
ATOM 1258 N N . LEU A 1 155 ? 3.850 -4.169 -2.218 1.00 98.19 155 LEU A N 1
ATOM 1259 C CA . LEU A 1 155 ? 2.623 -3.382 -2.071 1.00 98.19 155 LEU A CA 1
ATOM 1260 C C . LEU A 1 155 ? 1.392 -4.234 -1.724 1.00 98.19 155 LEU A C 1
ATOM 1262 O O . LEU A 1 155 ? 0.582 -3.803 -0.908 1.00 98.19 155 LEU A O 1
ATOM 1266 N N . PHE A 1 156 ? 1.259 -5.448 -2.264 1.00 98.00 156 PHE A N 1
ATOM 1267 C CA . PHE A 1 156 ? 0.212 -6.390 -1.850 1.00 98.00 156 PHE A CA 1
ATOM 1268 C C . PHE A 1 156 ? 0.365 -6.796 -0.384 1.00 98.00 156 PHE A C 1
ATOM 1270 O O . PHE A 1 156 ? -0.614 -6.786 0.360 1.00 98.00 156 PHE A O 1
ATOM 1277 N N . LEU A 1 157 ? 1.592 -7.102 0.047 1.00 96.31 157 LEU A N 1
ATOM 1278 C CA . LEU A 1 157 ? 1.897 -7.402 1.448 1.00 96.31 157 LEU A CA 1
ATOM 1279 C C . LEU A 1 157 ? 1.619 -6.198 2.354 1.00 96.31 157 LEU A C 1
ATOM 1281 O O . LEU A 1 157 ? 1.054 -6.351 3.435 1.00 96.31 157 LEU A O 1
ATOM 1285 N N . LEU A 1 158 ? 1.967 -4.990 1.904 1.00 98.00 158 LEU A N 1
ATOM 1286 C CA . LEU A 1 158 ? 1.646 -3.761 2.620 1.00 98.00 158 LEU A CA 1
ATOM 1287 C C . LEU A 1 158 ? 0.129 -3.567 2.737 1.00 98.00 158 LEU A C 1
ATOM 1289 O O . LEU A 1 158 ? -0.357 -3.278 3.826 1.00 98.00 158 LEU A O 1
ATOM 1293 N N . TYR A 1 159 ? -0.628 -3.782 1.659 1.00 98.44 159 TYR A N 1
ATOM 1294 C CA . TYR A 1 159 ? -2.090 -3.712 1.677 1.00 98.44 159 TYR A CA 1
ATOM 1295 C C . TYR A 1 159 ? -2.708 -4.749 2.626 1.00 98.44 159 TYR A C 1
ATOM 1297 O O . TYR A 1 159 ? -3.572 -4.405 3.431 1.00 98.44 159 TYR A O 1
ATOM 1305 N N . TYR A 1 160 ? -2.211 -5.988 2.605 1.00 97.38 160 TYR A N 1
ATOM 1306 C CA . TYR A 1 160 ? -2.592 -7.032 3.558 1.00 97.38 160 TYR A CA 1
ATOM 1307 C C . TYR A 1 160 ? -2.357 -6.596 5.008 1.00 97.38 160 TYR A C 1
ATOM 1309 O O . TYR A 1 160 ? -3.276 -6.649 5.827 1.00 97.38 160 TYR A O 1
ATOM 1317 N N . ASN A 1 161 ? -1.167 -6.077 5.316 1.00 97.00 161 ASN A N 1
ATOM 1318 C CA . ASN A 1 161 ? -0.848 -5.586 6.656 1.00 97.00 161 ASN A CA 1
ATOM 1319 C C . ASN A 1 161 ? -1.730 -4.390 7.056 1.00 97.00 161 ASN A C 1
ATOM 1321 O O . ASN A 1 161 ? -2.144 -4.290 8.207 1.00 97.00 161 ASN A O 1
ATOM 1325 N N . MET A 1 162 ? -2.095 -3.514 6.117 1.00 97.62 162 MET A N 1
ATOM 1326 C CA . MET A 1 162 ? -3.042 -2.425 6.383 1.00 97.62 162 MET A CA 1
ATOM 1327 C C . MET A 1 162 ? -4.438 -2.941 6.750 1.00 97.62 162 MET A C 1
ATOM 1329 O O . MET A 1 162 ? -5.072 -2.395 7.651 1.00 97.62 162 MET A O 1
ATOM 1333 N N . LEU A 1 163 ? -4.924 -3.997 6.093 1.00 96.75 163 LEU A N 1
ATOM 1334 C CA . LEU A 1 163 ? -6.197 -4.623 6.458 1.00 96.75 163 LEU A CA 1
ATOM 1335 C C . LEU A 1 163 ? -6.124 -5.315 7.824 1.00 96.75 163 LEU A C 1
ATOM 1337 O O . LEU A 1 163 ? -7.067 -5.197 8.603 1.00 96.75 163 LEU A O 1
ATOM 1341 N N . LYS A 1 164 ? -4.994 -5.951 8.159 1.00 94.94 164 LYS A N 1
ATOM 1342 C CA . LYS A 1 164 ? -4.757 -6.501 9.503 1.00 94.94 164 LYS A CA 1
ATOM 1343 C C . LYS A 1 164 ? -4.738 -5.429 10.585 1.00 94.94 164 LYS A C 1
ATOM 1345 O O . LYS A 1 164 ? -5.355 -5.616 11.626 1.00 94.94 164 LYS A O 1
ATOM 1350 N N . LEU A 1 165 ? -4.138 -4.270 10.319 1.00 95.12 165 LEU A N 1
ATOM 1351 C CA . LEU A 1 165 ? -4.225 -3.133 11.234 1.00 95.12 165 LEU A CA 1
ATOM 1352 C C . LEU A 1 165 ? -5.683 -2.692 11.457 1.00 95.12 165 LEU A C 1
ATOM 1354 O O . LEU A 1 165 ? -6.062 -2.381 12.582 1.00 95.12 165 LEU A O 1
ATOM 1358 N N . LEU A 1 166 ? -6.521 -2.692 10.414 1.00 93.81 166 LEU A N 1
ATOM 1359 C CA . LEU A 1 166 ? -7.943 -2.366 10.570 1.00 93.81 166 LEU A CA 1
ATOM 1360 C C . LEU A 1 166 ? -8.699 -3.376 11.439 1.00 93.81 166 LEU A C 1
ATOM 1362 O O . LEU A 1 166 ? -9.627 -2.961 12.121 1.00 93.81 166 LEU A O 1
ATOM 1366 N N . GLU A 1 167 ? -8.341 -4.661 11.405 1.00 91.81 167 GLU A N 1
ATOM 1367 C CA . GLU A 1 167 ? -8.918 -5.690 12.287 1.00 91.81 167 GLU A CA 1
ATOM 1368 C C . GLU A 1 167 ? -8.519 -5.481 13.753 1.00 91.81 167 GLU A C 1
ATOM 1370 O O . GLU A 1 167 ? -9.320 -5.739 14.640 1.00 91.81 167 GLU A O 1
ATOM 1375 N N . LEU A 1 168 ? -7.310 -4.971 14.014 1.00 91.25 168 LEU A N 1
ATOM 1376 C CA . LEU A 1 168 ? -6.867 -4.642 15.375 1.00 91.25 168 LEU A CA 1
ATOM 1377 C C . LEU A 1 168 ? -7.566 -3.402 15.949 1.00 91.25 168 LEU A C 1
ATOM 1379 O O . LEU A 1 168 ? -7.677 -3.273 17.161 1.00 91.25 168 LEU A O 1
ATOM 1383 N N . ILE A 1 169 ? -8.002 -2.482 15.085 1.00 90.06 169 ILE A N 1
ATOM 1384 C CA . ILE A 1 169 ? -8.628 -1.212 15.484 1.00 90.06 169 ILE A CA 1
ATOM 1385 C C . ILE A 1 169 ? -10.161 -1.315 15.593 1.00 90.06 169 ILE A C 1
ATOM 1387 O O . ILE A 1 169 ? -10.769 -0.522 16.315 1.00 90.06 169 ILE A O 1
ATOM 1391 N N . TYR A 1 170 ? -10.800 -2.211 14.833 1.00 89.19 170 TYR A N 1
ATOM 1392 C CA . TYR A 1 170 ? -12.259 -2.275 14.666 1.00 89.19 170 TYR A CA 1
ATOM 1393 C C . TYR A 1 170 ? -12.803 -3.705 14.673 1.00 89.19 170 TYR A C 1
ATOM 1395 O O . TYR A 1 170 ? -13.787 -3.914 15.407 1.00 89.19 170 TYR A O 1
#